Protein AF-A0A1H8MA47-F1 (afdb_monomer_lite)

Secondary structure (DSSP, 8-state):
--HHHHHHHHHHHHHTT-HHHHHHHHHHHHHHHHHTT-HHHHHHHHHHHHHHHHHHHHHHHHHHHS-------

Radius of gyration: 16.98 Å; chains: 1; bounding box: 34×22×53 Å

pLDDT: mean 76.28, std 13.13, range [46.5, 90.81]

Sequence (73 aa):
MAPAEQIKSLIRSFGDGDESRFYATAMQIAAAEARMGHTALAEELKKLIDLSKLGKAKQTAIIKKLPVNTAQK

Structure (mmCIF, N/CA/C/O backbone):
data_AF-A0A1H8MA47-F1
#
_entry.id   AF-A0A1H8MA47-F1
#
loop_
_atom_site.group_PDB
_atom_site.id
_atom_site.type_symbol
_atom_site.label_atom_id
_atom_site.label_alt_id
_atom_site.label_comp_id
_atom_site.label_asym_id
_atom_site.label_entity_id
_atom_site.label_seq_id
_atom_site.pdbx_PDB_ins_code
_atom_site.Cartn_x
_atom_site.Cartn_y
_atom_site.Cartn_z
_atom_site.occupancy
_atom_site.B_iso_or_equiv
_atom_site.auth_seq_id
_atom_site.auth_comp_id
_atom_site.auth_asym_id
_atom_site.auth_atom_id
_atom_site.pdbx_PDB_model_num
ATOM 1 N N . MET A 1 1 ? -5.815 -9.921 -12.869 1.00 55.19 1 MET A N 1
ATOM 2 C CA . MET A 1 1 ? -6.732 -8.973 -12.191 1.00 55.19 1 MET A CA 1
ATOM 3 C C . MET A 1 1 ? -6.301 -7.572 -12.588 1.00 55.19 1 MET A C 1
ATOM 5 O O . MET A 1 1 ? -5.107 -7.314 -12.539 1.00 55.19 1 MET A O 1
ATOM 9 N N . ALA A 1 2 ? -7.208 -6.718 -1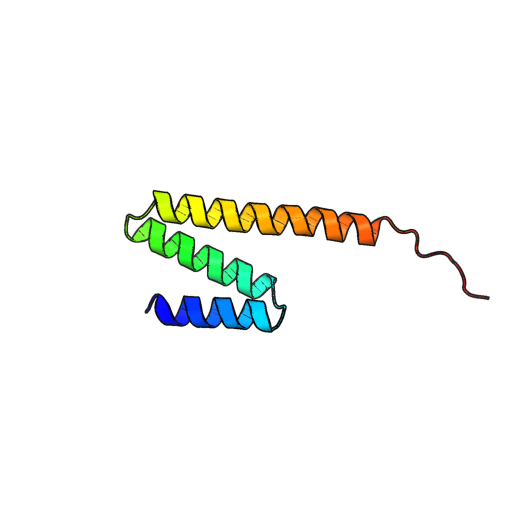3.064 1.00 58.38 2 ALA A N 1
ATOM 10 C CA . ALA A 1 2 ? -6.836 -5.403 -13.589 1.00 58.38 2 ALA A CA 1
ATOM 11 C C . ALA A 1 2 ? -6.422 -4.446 -12.445 1.00 58.38 2 ALA A C 1
ATOM 13 O O . ALA A 1 2 ? -7.208 -4.286 -11.507 1.00 58.38 2 ALA A O 1
ATOM 14 N N . PRO A 1 3 ? -5.252 -3.779 -12.518 1.00 71.62 3 PRO A N 1
ATOM 15 C CA . PRO A 1 3 ? -4.802 -2.795 -11.521 1.00 71.62 3 PRO A CA 1
ATOM 16 C C . PRO A 1 3 ? -5.826 -1.676 -11.268 1.00 71.62 3 PRO A C 1
ATOM 18 O O . PRO A 1 3 ? -5.984 -1.197 -10.148 1.00 71.62 3 PRO A O 1
ATOM 21 N N . ALA A 1 4 ? -6.593 -1.315 -12.300 1.00 69.12 4 ALA A N 1
ATOM 22 C CA . ALA A 1 4 ? -7.582 -0.241 -12.258 1.00 69.12 4 ALA A CA 1
ATOM 23 C C . ALA A 1 4 ? -8.735 -0.480 -11.263 1.00 69.12 4 ALA A C 1
ATOM 25 O O . ALA A 1 4 ? -9.174 0.455 -10.595 1.00 69.12 4 ALA A O 1
ATOM 26 N N . GLU A 1 5 ? -9.216 -1.718 -11.122 1.00 74.88 5 GLU A N 1
ATOM 27 C CA . GLU A 1 5 ? -10.319 -2.026 -10.198 1.00 74.88 5 GLU A CA 1
ATOM 28 C C . GLU A 1 5 ? -9.863 -1.995 -8.732 1.00 74.88 5 GLU A C 1
ATOM 30 O O . GLU A 1 5 ? -10.612 -1.568 -7.852 1.00 74.88 5 GLU A O 1
ATOM 35 N N . GLN A 1 6 ? -8.601 -2.350 -8.464 1.00 73.69 6 GLN A N 1
ATOM 36 C CA . GLN A 1 6 ? -8.016 -2.220 -7.125 1.00 73.69 6 GLN A CA 1
ATOM 37 C C . GLN A 1 6 ? -7.843 -0.748 -6.738 1.00 73.69 6 GLN A C 1
ATOM 39 O O . GLN A 1 6 ? -8.178 -0.371 -5.618 1.00 73.69 6 GLN A O 1
ATOM 44 N N . ILE A 1 7 ? -7.410 0.101 -7.677 1.00 79.19 7 ILE A N 1
ATOM 45 C CA . ILE A 1 7 ? -7.291 1.549 -7.458 1.00 79.19 7 ILE A CA 1
ATOM 46 C C . ILE A 1 7 ? -8.666 2.183 -7.191 1.00 79.19 7 ILE A C 1
ATOM 48 O O . ILE A 1 7 ? -8.805 2.971 -6.258 1.00 79.19 7 ILE A O 1
ATOM 52 N N . LYS A 1 8 ? -9.716 1.804 -7.935 1.00 81.12 8 LYS A N 1
ATOM 53 C CA . LYS A 1 8 ? -11.088 2.272 -7.649 1.00 81.12 8 LYS A CA 1
ATOM 54 C C . LYS A 1 8 ? -11.553 1.873 -6.249 1.00 81.12 8 LYS A C 1
ATOM 56 O O . LYS A 1 8 ? -12.091 2.708 -5.525 1.00 81.12 8 LYS A O 1
ATOM 61 N N . SER A 1 9 ? -11.338 0.615 -5.859 1.00 80.31 9 SER A N 1
ATOM 62 C CA . SER A 1 9 ? -11.689 0.128 -4.519 1.00 80.31 9 SER A CA 1
ATOM 63 C C . SER A 1 9 ? -10.912 0.861 -3.422 1.00 80.31 9 SER A C 1
ATOM 65 O O . SER A 1 9 ? -11.471 1.166 -2.367 1.00 80.31 9 SER A O 1
ATOM 67 N N . LEU A 1 10 ? -9.644 1.191 -3.679 1.00 83.19 10 LEU A N 1
ATOM 68 C CA . LEU A 1 10 ? -8.797 1.958 -2.772 1.00 83.19 10 LEU A CA 1
ATOM 69 C C . LEU A 1 10 ? -9.361 3.367 -2.533 1.00 83.19 10 LEU A C 1
ATOM 71 O O . LEU A 1 10 ? -9.560 3.761 -1.385 1.00 83.19 10 LEU A O 1
ATOM 75 N N . ILE A 1 11 ? -9.681 4.092 -3.609 1.00 81.25 11 ILE A N 1
ATOM 76 C CA . ILE A 1 11 ? -10.251 5.448 -3.543 1.00 81.25 11 ILE A CA 1
ATOM 77 C C . ILE A 1 11 ? -11.600 5.435 -2.817 1.00 81.25 11 ILE A C 1
ATOM 79 O O . ILE A 1 11 ? -11.876 6.303 -1.992 1.00 81.25 11 ILE A O 1
ATOM 83 N N . ARG A 1 12 ? -12.430 4.422 -3.079 1.00 80.50 12 ARG A N 1
ATOM 84 C CA . ARG A 1 12 ? -13.738 4.282 -2.435 1.00 80.50 12 ARG A CA 1
ATOM 85 C C . ARG A 1 12 ? -13.617 4.002 -0.935 1.00 80.50 12 ARG A C 1
ATOM 87 O O . ARG A 1 12 ? -14.282 4.659 -0.149 1.00 80.50 12 ARG A O 1
ATOM 94 N N . SER A 1 13 ? -12.698 3.118 -0.538 1.00 78.88 13 SER A N 1
ATOM 95 C CA . SER A 1 13 ? -12.435 2.813 0.881 1.00 78.88 13 SER A CA 1
ATOM 96 C C . SER A 1 13 ? -11.911 4.033 1.645 1.00 78.88 13 SER A C 1
ATOM 98 O O . SER A 1 13 ? -12.248 4.223 2.809 1.00 78.88 13 SER A O 1
ATOM 100 N N . PHE A 1 14 ? -11.123 4.887 0.980 1.00 76.94 14 PHE A N 1
ATOM 101 C CA . PHE A 1 14 ? -10.696 6.169 1.540 1.00 76.94 14 PHE A CA 1
ATOM 102 C C . PHE A 1 14 ? -11.878 7.130 1.747 1.00 76.94 14 PHE A C 1
ATOM 104 O O . PHE A 1 14 ? -11.964 7.766 2.794 1.00 76.94 14 PHE A O 1
ATOM 111 N N . GLY A 1 15 ? -12.806 7.202 0.785 1.00 75.88 15 GLY A N 1
ATOM 112 C CA . GLY A 1 15 ? -14.027 8.010 0.894 1.00 75.88 15 GLY A CA 1
ATOM 113 C C . GLY A 1 15 ? -14.997 7.531 1.980 1.00 75.88 15 GLY A C 1
ATOM 114 O O . GLY A 1 15 ? -15.600 8.356 2.659 1.00 75.88 15 GLY A O 1
ATOM 115 N N . ASP A 1 16 ? -15.093 6.215 2.186 1.00 77.88 16 ASP A N 1
ATOM 116 C CA . ASP A 1 16 ? -15.961 5.596 3.199 1.00 77.88 16 ASP A CA 1
ATOM 117 C C . ASP A 1 16 ? -15.349 5.614 4.618 1.00 77.88 16 ASP A C 1
ATOM 119 O O . ASP A 1 16 ? -16.004 5.226 5.585 1.00 77.88 16 ASP A O 1
ATOM 123 N N . GLY A 1 17 ? -14.089 6.044 4.770 1.00 77.12 17 GLY A N 1
ATOM 124 C CA . GLY A 1 17 ? -13.376 6.034 6.053 1.00 77.12 17 GLY A CA 1
ATOM 125 C C . GLY A 1 17 ? -12.969 4.637 6.546 1.00 77.12 17 GLY A C 1
ATOM 126 O O . GLY A 1 17 ? -12.507 4.499 7.680 1.00 77.12 17 GLY A O 1
ATOM 127 N N . ASP A 1 18 ? -13.097 3.600 5.710 1.00 80.88 18 ASP A N 1
ATOM 128 C CA . ASP A 1 18 ? -12.635 2.238 6.005 1.00 80.88 18 ASP A CA 1
ATOM 129 C C . ASP A 1 18 ? -11.132 2.119 5.718 1.00 80.88 18 ASP A C 1
ATOM 131 O O . ASP A 1 18 ? -10.664 1.604 4.695 1.00 80.88 18 ASP A O 1
ATOM 135 N N . GLU A 1 19 ? -10.352 2.632 6.666 1.00 79.81 19 GLU A N 1
ATOM 136 C CA . GLU A 1 19 ? -8.894 2.653 6.584 1.00 79.81 19 GLU A CA 1
ATOM 137 C C . GLU A 1 19 ? -8.288 1.242 6.580 1.00 79.81 19 GLU A C 1
ATOM 139 O O . GLU A 1 19 ? -7.249 1.014 5.964 1.00 79.81 19 GLU A O 1
ATOM 144 N N . SER A 1 20 ? -8.936 0.271 7.230 1.00 81.88 20 SER A N 1
ATOM 145 C CA . SER A 1 20 ? -8.467 -1.120 7.261 1.00 81.88 20 SER A CA 1
ATOM 146 C C . SER A 1 20 ? -8.483 -1.726 5.858 1.00 81.88 20 SER A C 1
ATOM 148 O O . SER A 1 20 ? -7.474 -2.264 5.383 1.00 81.88 20 SER A O 1
ATOM 150 N N . ARG A 1 21 ? -9.606 -1.555 5.150 1.00 82.94 21 ARG A N 1
ATOM 151 C CA . ARG A 1 21 ? -9.761 -1.983 3.758 1.00 82.94 21 ARG A CA 1
ATOM 152 C C . ARG A 1 21 ? -8.855 -1.197 2.814 1.00 82.94 21 ARG A C 1
ATOM 154 O O . ARG A 1 21 ? -8.293 -1.792 1.889 1.00 82.94 21 ARG A O 1
ATOM 161 N N . PHE A 1 22 ? -8.658 0.098 3.066 1.00 86.12 22 PHE A N 1
ATOM 162 C CA . PHE A 1 22 ? -7.697 0.914 2.326 1.00 86.12 22 PHE A CA 1
ATOM 163 C C . PHE A 1 22 ? -6.281 0.334 2.430 1.00 86.12 22 PHE A C 1
ATOM 165 O O . PHE A 1 22 ? -5.673 0.020 1.408 1.00 86.12 22 PHE A O 1
ATOM 172 N N . TYR A 1 23 ? -5.769 0.105 3.645 1.00 85.81 23 TYR A N 1
ATOM 173 C CA . TYR A 1 23 ? -4.415 -0.419 3.835 1.00 85.81 23 TYR A CA 1
ATOM 174 C C . TYR A 1 23 ? -4.240 -1.827 3.266 1.00 85.81 23 TYR A C 1
ATOM 176 O O . TYR A 1 23 ? -3.197 -2.113 2.680 1.00 85.81 23 TYR A O 1
ATOM 184 N N . ALA A 1 24 ? -5.243 -2.698 3.409 1.00 86.94 24 ALA A N 1
ATOM 185 C CA . ALA A 1 24 ? -5.209 -4.038 2.829 1.00 86.94 24 ALA A CA 1
ATOM 186 C C . ALA A 1 24 ? -5.104 -3.985 1.297 1.00 86.94 24 ALA A C 1
ATOM 188 O O . ALA A 1 24 ? -4.245 -4.646 0.712 1.00 86.94 24 ALA A O 1
ATOM 189 N N . THR A 1 25 ? -5.919 -3.142 0.658 1.00 87.38 25 THR A N 1
ATOM 190 C CA . THR A 1 25 ? -5.926 -2.974 -0.802 1.00 87.38 25 THR A CA 1
ATOM 191 C C . THR A 1 25 ? -4.632 -2.317 -1.294 1.00 87.38 25 THR A C 1
ATOM 193 O O . THR A 1 25 ? -4.029 -2.782 -2.257 1.00 87.38 25 THR A O 1
ATOM 196 N N . ALA A 1 26 ? -4.142 -1.284 -0.602 1.00 87.00 26 ALA A N 1
ATOM 197 C CA . ALA A 1 26 ? -2.891 -0.603 -0.941 1.00 87.00 26 ALA A CA 1
ATOM 198 C C . ALA A 1 26 ? -1.685 -1.553 -0.868 1.00 87.00 26 ALA A C 1
ATOM 200 O O . ALA A 1 26 ? -0.821 -1.550 -1.743 1.00 87.00 26 ALA A O 1
ATOM 201 N N . MET A 1 27 ? -1.648 -2.407 0.159 1.00 88.69 27 MET A N 1
ATOM 202 C CA . MET A 1 27 ? -0.575 -3.382 0.348 1.00 88.69 27 MET A CA 1
ATOM 203 C C . MET A 1 27 ? -0.603 -4.479 -0.724 1.00 88.69 27 MET A C 1
ATOM 205 O O . MET A 1 27 ? 0.451 -4.929 -1.172 1.00 88.69 27 MET A O 1
ATOM 209 N N . GLN A 1 28 ? -1.795 -4.876 -1.180 1.00 89.31 28 GLN A N 1
ATOM 210 C CA . GLN A 1 28 ? -1.959 -5.796 -2.308 1.00 89.31 28 GLN A CA 1
ATOM 211 C C . GLN A 1 28 ? -1.466 -5.187 -3.626 1.00 89.31 28 GLN A C 1
ATOM 213 O O . GLN A 1 28 ? -0.771 -5.877 -4.373 1.00 89.31 28 GLN A O 1
ATOM 218 N N . ILE A 1 29 ? -1.755 -3.906 -3.882 1.00 87.25 29 ILE A N 1
ATOM 219 C CA . ILE A 1 29 ? -1.255 -3.183 -5.062 1.00 87.25 29 ILE A CA 1
ATOM 220 C C . ILE A 1 29 ? 0.277 -3.123 -5.032 1.00 87.25 29 ILE A C 1
ATOM 222 O O . ILE A 1 29 ? 0.919 -3.522 -5.998 1.00 87.25 29 ILE A O 1
ATOM 226 N N . ALA A 1 30 ? 0.878 -2.730 -3.904 1.00 87.56 30 ALA A N 1
ATOM 227 C CA . ALA A 1 30 ? 2.336 -2.704 -3.762 1.00 87.56 30 ALA A CA 1
ATOM 228 C C . ALA A 1 30 ? 2.971 -4.089 -4.008 1.00 87.56 30 ALA A C 1
ATOM 230 O O . ALA A 1 30 ? 3.983 -4.204 -4.696 1.00 87.56 30 ALA A O 1
ATOM 231 N N . ALA A 1 31 ? 2.356 -5.162 -3.499 1.00 88.56 31 ALA A N 1
ATOM 232 C CA . ALA A 1 31 ? 2.823 -6.526 -3.742 1.00 88.56 31 ALA A CA 1
ATOM 233 C C . ALA A 1 31 ? 2.685 -6.954 -5.214 1.00 88.56 31 ALA A C 1
ATOM 235 O O . ALA A 1 31 ? 3.523 -7.706 -5.713 1.00 88.56 31 ALA A O 1
ATOM 236 N N . ALA A 1 32 ? 1.642 -6.496 -5.910 1.00 88.06 32 ALA A N 1
ATOM 237 C CA . ALA A 1 32 ? 1.465 -6.745 -7.336 1.00 88.06 32 ALA A CA 1
ATOM 238 C C . ALA A 1 32 ? 2.546 -6.032 -8.163 1.00 88.06 32 ALA A C 1
ATOM 240 O O . ALA A 1 32 ? 3.192 -6.681 -8.981 1.00 88.06 32 ALA A O 1
ATOM 241 N N . GLU A 1 33 ? 2.818 -4.756 -7.880 1.00 86.44 33 GLU A N 1
ATOM 242 C CA . GLU A 1 33 ? 3.878 -3.983 -8.543 1.00 86.44 33 GLU A CA 1
ATOM 243 C C . GLU A 1 33 ? 5.268 -4.599 -8.311 1.00 86.44 33 GLU A C 1
ATOM 245 O O . GLU A 1 33 ? 6.042 -4.765 -9.254 1.00 86.44 33 GLU A O 1
ATOM 250 N N . ALA A 1 34 ? 5.559 -5.065 -7.089 1.00 87.62 34 ALA A N 1
ATOM 251 C CA . ALA A 1 34 ? 6.803 -5.781 -6.794 1.00 87.62 34 ALA A CA 1
ATOM 252 C C . ALA A 1 34 ? 6.948 -7.060 -7.636 1.00 87.62 34 ALA A C 1
ATOM 254 O O . ALA A 1 34 ? 8.027 -7.344 -8.155 1.00 87.62 34 ALA A O 1
ATOM 255 N N . ARG A 1 35 ? 5.857 -7.825 -7.795 1.00 87.94 35 ARG A N 1
ATOM 256 C CA . ARG A 1 35 ? 5.828 -9.054 -8.609 1.00 87.94 35 ARG A CA 1
ATOM 257 C C . ARG A 1 35 ? 5.985 -8.778 -10.102 1.00 87.94 35 ARG A C 1
ATOM 259 O O . ARG A 1 35 ? 6.497 -9.637 -10.810 1.00 87.94 35 ARG A O 1
ATOM 266 N N . MET A 1 36 ? 5.557 -7.607 -10.571 1.00 87.88 36 MET A N 1
ATOM 267 C CA . MET A 1 36 ? 5.723 -7.171 -11.961 1.00 87.88 36 MET A CA 1
ATOM 268 C C . MET A 1 36 ? 7.142 -6.662 -12.266 1.00 87.88 36 MET A C 1
ATOM 270 O O . MET A 1 36 ? 7.450 -6.392 -13.421 1.00 87.88 36 MET A O 1
ATOM 274 N N . GLY A 1 37 ? 8.018 -6.570 -11.257 1.00 88.81 37 GLY A N 1
ATOM 275 C CA . GLY A 1 37 ? 9.389 -6.071 -11.395 1.00 88.81 37 GLY A CA 1
ATOM 276 C C . GLY A 1 37 ? 9.546 -4.589 -11.046 1.00 88.81 37 GLY A C 1
ATOM 277 O O . GLY A 1 37 ? 10.660 -4.074 -11.071 1.00 88.81 37 GLY A O 1
ATOM 278 N N . HIS A 1 38 ? 8.468 -3.904 -10.652 1.00 90.56 38 HIS A N 1
ATOM 279 C CA . HIS A 1 38 ? 8.493 -2.517 -10.182 1.00 90.56 38 HIS A CA 1
ATOM 280 C C . HIS A 1 38 ? 8.786 -2.448 -8.676 1.00 90.56 38 HIS A C 1
ATOM 282 O O . HIS A 1 38 ? 8.010 -1.913 -7.880 1.00 90.56 38 HIS A O 1
ATOM 288 N N . THR A 1 39 ? 9.920 -3.002 -8.254 1.00 89.25 39 THR A N 1
ATOM 289 C CA . THR A 1 39 ? 10.318 -3.054 -6.837 1.00 89.25 39 THR A CA 1
ATOM 290 C C . THR A 1 39 ? 10.497 -1.672 -6.209 1.00 89.25 39 THR A C 1
ATOM 292 O O . THR A 1 39 ? 10.081 -1.482 -5.069 1.00 89.25 39 THR A O 1
ATOM 295 N N . ALA A 1 40 ? 11.026 -0.690 -6.947 1.00 90.81 40 ALA A N 1
ATOM 296 C CA . ALA A 1 40 ? 11.174 0.685 -6.456 1.00 90.81 40 ALA A CA 1
ATOM 297 C C . ALA A 1 40 ? 9.816 1.334 -6.128 1.00 90.81 40 ALA A C 1
ATOM 299 O O . ALA A 1 40 ? 9.633 1.887 -5.044 1.00 90.81 40 ALA A O 1
ATOM 300 N N . LEU A 1 41 ? 8.840 1.193 -7.033 1.00 86.88 41 LEU A N 1
ATOM 301 C CA . LEU A 1 41 ? 7.479 1.696 -6.831 1.00 86.88 41 LEU A CA 1
ATOM 302 C C . LEU A 1 41 ? 6.796 0.991 -5.653 1.00 86.88 41 LEU A C 1
ATOM 304 O O . LEU A 1 41 ? 6.145 1.626 -4.827 1.00 86.88 41 LEU A O 1
ATOM 308 N N . ALA A 1 42 ? 6.969 -0.325 -5.542 1.00 89.00 42 ALA A N 1
ATOM 309 C CA . ALA A 1 42 ? 6.412 -1.099 -4.442 1.00 89.00 42 ALA A CA 1
ATOM 310 C C . ALA A 1 42 ? 6.975 -0.684 -3.072 1.00 89.00 42 ALA A C 1
ATOM 312 O O . ALA A 1 42 ? 6.222 -0.597 -2.098 1.00 89.00 42 ALA A O 1
ATOM 313 N N . GLU A 1 43 ? 8.279 -0.412 -2.980 1.00 90.69 43 GLU A N 1
ATOM 314 C CA . GLU A 1 43 ? 8.901 0.093 -1.752 1.00 90.69 43 GLU A CA 1
ATOM 315 C C . GLU A 1 43 ? 8.404 1.489 -1.380 1.00 90.69 43 GLU A C 1
ATOM 317 O O . GLU A 1 43 ? 8.144 1.755 -0.203 1.00 90.69 43 GLU A O 1
ATOM 322 N N . GLU A 1 44 ? 8.243 2.369 -2.365 1.00 90.38 44 GLU A N 1
ATOM 323 C CA . GLU A 1 44 ? 7.717 3.714 -2.149 1.00 90.38 44 GLU A CA 1
ATOM 324 C C . GLU A 1 44 ? 6.271 3.668 -1.639 1.00 90.38 44 GLU A C 1
ATOM 326 O O . GLU A 1 44 ? 5.959 4.264 -0.604 1.00 90.38 44 GLU A O 1
ATOM 331 N N . LEU A 1 45 ? 5.414 2.864 -2.276 1.00 87.94 45 LEU A N 1
ATOM 332 C CA . LEU A 1 45 ? 4.041 2.631 -1.822 1.00 87.94 45 LEU A CA 1
ATOM 333 C C . LEU A 1 45 ? 4.002 2.083 -0.392 1.00 87.94 45 LEU A C 1
ATOM 335 O O . LEU A 1 45 ? 3.216 2.553 0.432 1.00 87.94 45 LEU A O 1
ATOM 339 N N . LYS A 1 46 ? 4.873 1.124 -0.066 1.00 88.88 46 LYS A N 1
ATOM 340 C CA . LYS A 1 46 ? 4.966 0.561 1.285 1.00 88.88 46 LYS A CA 1
ATOM 341 C C . LYS A 1 46 ? 5.368 1.617 2.317 1.00 88.88 46 LYS A C 1
ATOM 343 O O . LYS A 1 46 ? 4.726 1.710 3.360 1.00 88.88 46 LYS A O 1
ATOM 348 N N . LYS A 1 47 ? 6.368 2.452 2.013 1.00 90.50 47 LYS A N 1
ATOM 349 C CA . LYS A 1 47 ? 6.775 3.565 2.886 1.00 90.50 47 LYS A CA 1
ATOM 350 C C . LYS A 1 47 ? 5.628 4.541 3.130 1.00 90.50 47 LYS A C 1
ATOM 352 O O . LYS A 1 47 ? 5.402 4.922 4.275 1.00 90.50 47 LYS A O 1
ATOM 357 N N . LEU A 1 48 ? 4.891 4.921 2.088 1.00 86.75 48 LEU A N 1
ATOM 358 C CA . LEU A 1 48 ? 3.740 5.819 2.218 1.00 86.75 48 LEU A CA 1
ATOM 359 C C . LEU A 1 48 ? 2.652 5.215 3.118 1.00 86.75 48 LEU A C 1
ATOM 361 O O . LEU A 1 48 ? 2.165 5.888 4.025 1.00 86.75 48 LEU A O 1
ATOM 365 N N . ILE A 1 49 ? 2.336 3.929 2.934 1.00 86.12 49 ILE A N 1
ATOM 366 C CA . ILE A 1 49 ? 1.383 3.191 3.779 1.00 86.12 49 ILE A CA 1
ATOM 367 C C . ILE A 1 49 ? 1.832 3.184 5.247 1.00 86.12 49 ILE A C 1
ATOM 369 O O . ILE A 1 49 ? 1.029 3.452 6.145 1.00 86.12 49 ILE A O 1
ATOM 373 N N . ASP A 1 50 ? 3.106 2.889 5.502 1.00 86.50 50 ASP A N 1
ATOM 374 C CA . ASP A 1 50 ? 3.653 2.806 6.856 1.00 86.50 50 ASP A CA 1
ATOM 375 C C . ASP A 1 50 ? 3.667 4.179 7.550 1.00 86.50 50 ASP A C 1
ATOM 377 O O . ASP A 1 50 ? 3.300 4.283 8.724 1.00 86.50 50 ASP A O 1
ATOM 381 N N . LEU A 1 51 ? 3.995 5.254 6.825 1.00 85.50 51 LEU A N 1
ATOM 382 C CA . LEU A 1 51 ? 3.924 6.627 7.335 1.00 85.50 51 LEU A CA 1
ATOM 383 C C . LEU A 1 51 ? 2.491 7.021 7.723 1.00 85.50 51 LEU A C 1
ATOM 385 O O . LEU A 1 51 ? 2.276 7.566 8.811 1.00 85.50 51 LEU A O 1
ATOM 389 N N . SER A 1 52 ? 1.502 6.699 6.885 1.00 81.88 52 SER A N 1
ATOM 390 C CA . SER A 1 52 ? 0.085 6.944 7.186 1.00 81.88 52 SER A CA 1
ATOM 391 C C . SER A 1 52 ? -0.381 6.179 8.431 1.00 81.88 52 SER A C 1
ATOM 393 O O . SER A 1 52 ? -1.04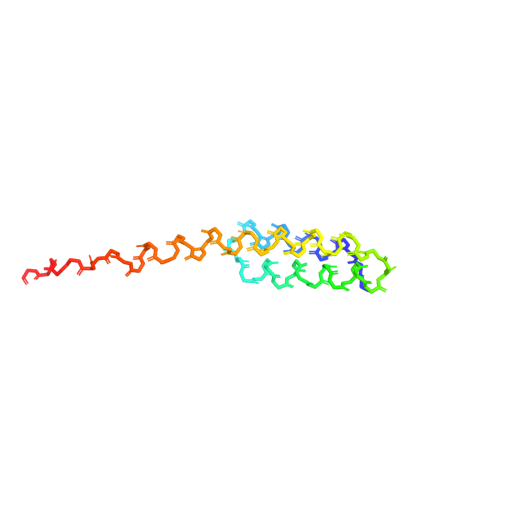4 6.757 9.299 1.00 81.88 52 SER A O 1
ATOM 395 N N . LYS A 1 53 ? 0.034 4.913 8.588 1.00 79.62 53 LYS A N 1
ATOM 396 C CA . LYS A 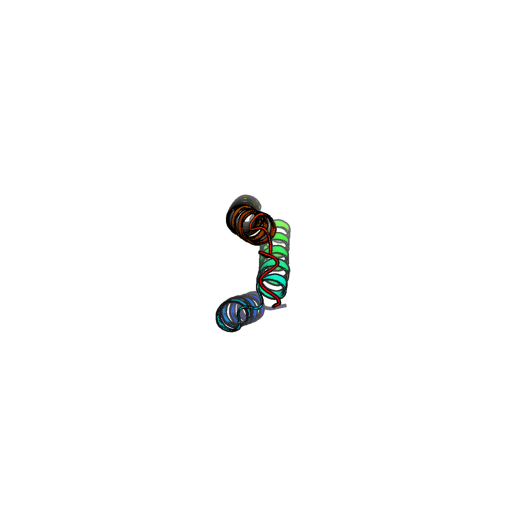1 53 ? -0.255 4.113 9.791 1.00 79.62 53 LYS A CA 1
ATOM 397 C C . LYS A 1 53 ? 0.387 4.697 11.050 1.00 79.62 53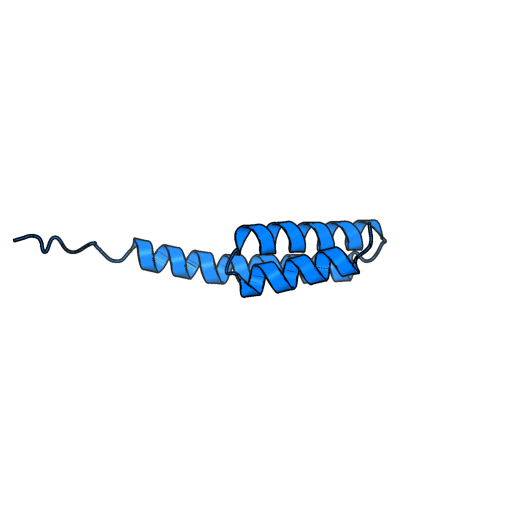 LYS A C 1
ATOM 399 O O . LYS A 1 53 ? -0.265 4.753 12.091 1.00 79.62 53 LYS A O 1
ATOM 404 N N . LEU A 1 54 ? 1.641 5.149 10.977 1.00 75.75 54 LEU A N 1
ATOM 405 C CA . LEU A 1 54 ? 2.370 5.723 12.116 1.00 75.75 54 LEU A CA 1
ATOM 406 C C . LEU A 1 54 ? 1.751 7.040 12.606 1.00 75.75 54 LEU A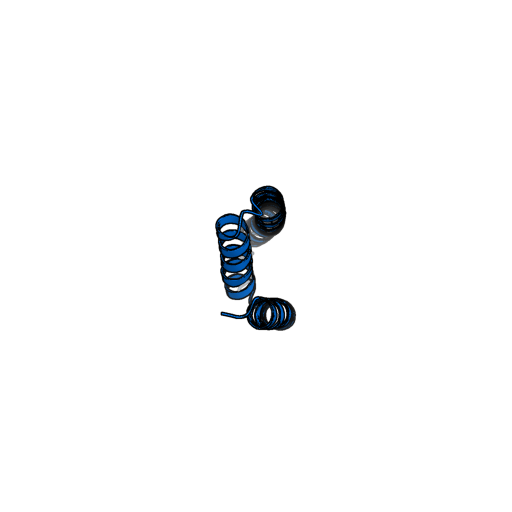 C 1
ATOM 408 O O . LEU A 1 54 ? 1.611 7.242 13.817 1.00 75.75 54 LEU A O 1
ATOM 412 N N . GLY A 1 55 ? 1.332 7.913 11.683 1.00 66.81 55 GLY A N 1
ATOM 413 C CA . GLY A 1 55 ? 0.620 9.150 12.022 1.00 66.81 55 GLY A CA 1
ATOM 414 C C . GLY A 1 55 ? -0.680 8.883 12.790 1.00 66.81 55 GLY A C 1
ATOM 415 O O . GLY A 1 55 ? -0.963 9.537 13.797 1.00 66.81 55 GLY A O 1
ATOM 416 N N . LYS A 1 56 ? -1.426 7.851 12.383 1.00 61.62 56 LYS A N 1
ATOM 417 C CA . LYS A 1 56 ? -2.688 7.427 13.011 1.00 61.62 56 LYS A CA 1
ATOM 418 C C . LYS A 1 56 ? -2.489 6.672 14.328 1.00 61.62 56 LYS A C 1
ATOM 420 O O . LYS A 1 56 ? -3.251 6.882 15.271 1.00 61.62 56 LYS A O 1
ATOM 425 N N . ALA A 1 57 ? -1.448 5.845 14.445 1.00 61.00 57 ALA A N 1
ATOM 426 C CA . ALA A 1 57 ? -1.106 5.161 15.695 1.00 61.00 57 ALA A CA 1
ATOM 427 C C . ALA A 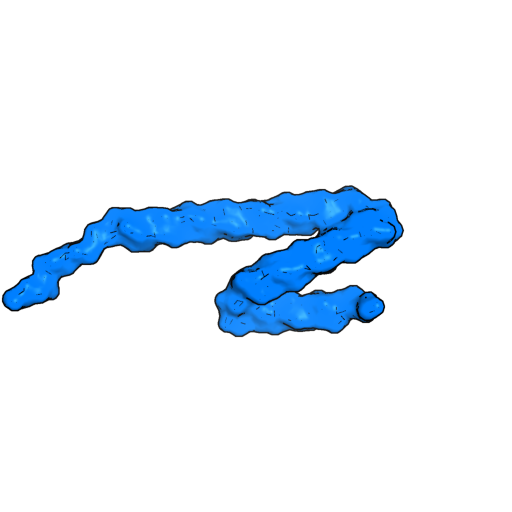1 57 ? -0.804 6.166 16.819 1.00 61.00 57 ALA A C 1
ATOM 429 O O . ALA A 1 57 ? -1.267 5.992 17.949 1.00 61.00 57 ALA A O 1
ATOM 430 N N . LYS A 1 58 ? -0.110 7.268 16.495 1.00 58.66 58 LYS A N 1
ATOM 431 C CA . LYS A 1 58 ? 0.072 8.398 17.419 1.00 58.66 58 LYS A CA 1
ATOM 432 C C . LYS A 1 58 ? -1.256 9.057 17.799 1.00 58.66 58 LYS A C 1
ATOM 434 O O . LYS A 1 58 ? -1.463 9.315 18.980 1.00 58.66 58 LYS A O 1
ATOM 439 N N . GLN A 1 59 ? -2.171 9.279 16.853 1.00 57.78 59 GLN A N 1
ATOM 440 C CA . GLN A 1 59 ? -3.494 9.852 17.149 1.00 57.78 59 GLN A CA 1
ATOM 441 C C . GLN A 1 59 ? -4.341 8.943 18.056 1.00 57.78 59 GLN A C 1
ATOM 443 O O . GLN A 1 59 ? -4.850 9.406 19.072 1.00 57.78 59 GLN A O 1
ATOM 448 N N . THR A 1 60 ? -4.428 7.640 17.772 1.00 59.03 60 THR A N 1
ATOM 449 C CA . THR A 1 60 ? -5.138 6.668 18.631 1.00 59.03 60 THR A CA 1
ATOM 450 C C . THR A 1 60 ? -4.540 6.587 20.039 1.00 59.03 60 THR A C 1
ATOM 452 O O . THR A 1 60 ? -5.278 6.482 21.021 1.00 59.03 60 THR A O 1
ATOM 455 N N . ALA A 1 61 ? -3.212 6.660 20.169 1.00 59.41 61 ALA A N 1
ATOM 456 C CA . ALA A 1 61 ? -2.550 6.649 21.470 1.00 59.41 61 ALA A CA 1
ATOM 457 C C . ALA A 1 61 ? -2.848 7.910 22.299 1.00 59.41 61 ALA A C 1
ATOM 459 O O . ALA A 1 61 ? -2.903 7.826 23.523 1.00 59.41 61 ALA A O 1
ATOM 460 N N . ILE A 1 62 ? -3.075 9.059 21.653 1.00 58.28 62 ILE A N 1
ATOM 461 C CA . ILE A 1 62 ? -3.491 10.294 22.331 1.00 58.28 62 ILE A CA 1
ATOM 462 C C . ILE A 1 62 ? -4.944 10.175 22.811 1.00 58.28 62 ILE A C 1
ATOM 464 O O . ILE A 1 62 ? -5.212 10.479 23.970 1.00 58.28 62 ILE A O 1
ATOM 468 N N . ILE A 1 63 ? -5.855 9.642 21.984 1.00 58.47 63 ILE A N 1
ATOM 469 C CA . ILE A 1 63 ? -7.268 9.426 22.360 1.00 58.47 63 ILE A CA 1
ATOM 470 C C . ILE A 1 63 ? -7.377 8.466 23.560 1.00 58.47 63 ILE A C 1
ATOM 472 O O . ILE A 1 63 ? -8.150 8.714 24.478 1.00 58.47 63 ILE A O 1
ATOM 476 N N . LYS A 1 64 ? -6.563 7.400 23.604 1.00 57.44 64 LYS A N 1
ATOM 477 C CA . LYS A 1 64 ? -6.532 6.453 24.737 1.00 57.44 64 LYS A CA 1
ATOM 478 C C . LYS A 1 64 ? -5.898 7.013 26.017 1.00 57.44 64 LYS A C 1
ATOM 480 O O . LYS A 1 64 ? -6.102 6.429 27.076 1.00 57.44 64 LYS A O 1
ATOM 485 N N . LYS A 1 65 ? -5.104 8.087 25.936 1.00 55.44 65 LYS A N 1
ATOM 486 C CA . LYS A 1 65 ? -4.429 8.703 27.094 1.00 55.44 65 LYS A CA 1
ATOM 487 C C . LYS A 1 65 ? -5.219 9.835 27.748 1.00 55.44 65 LYS A C 1
ATOM 489 O O . LYS A 1 65 ? -4.798 10.304 28.802 1.00 55.44 65 LYS A O 1
ATOM 494 N N . LEU A 1 66 ? -6.341 10.269 27.174 1.00 52.50 66 LEU A N 1
ATOM 495 C CA . LEU A 1 66 ? -7.267 11.127 27.906 1.00 52.50 66 LEU A CA 1
ATOM 496 C C . LEU A 1 66 ? -7.958 10.275 28.982 1.00 52.50 66 LEU A C 1
ATOM 498 O O . LEU A 1 66 ? -8.617 9.293 28.633 1.00 52.50 66 LEU A O 1
ATOM 502 N N . PRO A 1 67 ? -7.806 10.599 30.281 1.00 58.16 67 PRO A N 1
ATOM 503 C CA . PRO A 1 67 ? -8.577 9.933 31.312 1.00 58.16 67 PRO A CA 1
ATOM 504 C C . PRO A 1 67 ? -10.046 10.236 31.028 1.00 58.16 67 PRO A C 1
ATOM 506 O O . PRO A 1 67 ? -10.443 11.399 30.933 1.00 58.16 67 PRO A O 1
ATOM 509 N N . VAL A 1 68 ? -10.846 9.185 30.860 1.00 60.50 68 VAL A N 1
ATOM 510 C CA . VAL A 1 68 ? -12.302 9.269 30.955 1.00 60.50 68 VAL A CA 1
ATOM 511 C C . VAL A 1 68 ? -12.611 9.790 32.353 1.00 60.50 68 VAL A C 1
ATOM 513 O O . VAL A 1 68 ? -12.620 9.046 33.328 1.00 60.50 68 VAL A O 1
ATOM 516 N N . ASN A 1 69 ? -12.727 11.112 32.462 1.00 56.38 69 ASN A N 1
ATOM 517 C CA . ASN A 1 69 ? -13.032 11.778 33.709 1.00 56.38 69 ASN A CA 1
ATOM 518 C C . ASN A 1 69 ? -14.349 11.197 34.223 1.00 56.38 69 ASN A C 1
ATOM 520 O O . ASN A 1 69 ? -15.372 11.255 33.536 1.00 56.38 69 ASN A O 1
ATOM 524 N N . THR A 1 70 ? -14.286 10.615 35.414 1.00 60.22 70 THR A N 1
ATOM 525 C CA . THR A 1 70 ? -15.396 10.127 36.228 1.00 60.22 70 THR A CA 1
ATOM 526 C C . THR A 1 70 ? -16.296 11.298 36.626 1.00 60.22 70 THR A C 1
ATOM 528 O O . THR A 1 70 ? -16.315 11.728 37.773 1.00 60.22 70 THR A O 1
ATOM 531 N N . ALA A 1 71 ? -17.025 11.845 35.657 1.00 52.50 71 ALA A N 1
ATOM 532 C CA . ALA A 1 71 ? -18.118 12.783 35.852 1.00 52.50 71 ALA A CA 1
ATOM 533 C C . ALA A 1 71 ? -19.438 12.038 35.619 1.00 52.50 71 ALA A C 1
ATOM 535 O O . ALA A 1 71 ? -20.196 12.341 34.700 1.00 52.50 71 ALA A O 1
ATOM 536 N N . GLN A 1 72 ? -19.693 11.015 36.432 1.00 46.50 72 GLN A N 1
ATOM 537 C CA . GLN A 1 72 ? -21.054 10.551 36.665 1.00 46.50 72 GLN A CA 1
ATOM 538 C C . GLN A 1 72 ? -21.397 10.878 38.115 1.00 46.50 72 GLN A C 1
ATOM 540 O O . GLN A 1 72 ? -20.687 10.485 39.035 1.00 46.50 72 GLN A O 1
ATOM 545 N N . LYS A 1 73 ? -22.415 11.734 38.204 1.00 48.53 73 LYS A N 1
ATOM 546 C CA . LYS A 1 73 ? -23.102 12.284 39.371 1.00 48.53 73 LYS A CA 1
ATOM 547 C C . LYS A 1 73 ? -23.353 11.293 40.498 1.00 48.53 73 LYS A C 1
ATOM 549 O O . LYS A 1 73 ? -23.676 10.130 40.178 1.00 48.53 73 LYS A O 1
#

Foldseek 3Di:
DDLVVLVVQLVVCVVVVVVVSNLVSLLVSLVVCVVVVNPVVSVVSVVVSVVVVVVVVVVVVVVVPPPPPPPDD